Protein AF-A0A2M8Q7M2-F1 (afdb_monomer_lite)

pLDDT: mean 91.53, std 10.23, range [38.09, 98.5]

Structure (mmCIF, N/CA/C/O backbone):
data_AF-A0A2M8Q7M2-F1
#
_entry.id   AF-A0A2M8Q7M2-F1
#
loop_
_atom_site.group_PDB
_atom_site.id
_atom_site.type_symbol
_atom_site.label_atom_id
_atom_site.label_alt_id
_atom_site.label_comp_id
_atom_site.label_asym_id
_atom_site.label_entity_id
_atom_site.label_seq_id
_atom_site.pdbx_PDB_ins_code
_atom_site.Cartn_x
_atom_site.Cartn_y
_atom_site.Cartn_z
_atom_site.occupancy
_atom_site.B_iso_or_equiv
_atom_site.auth_seq_id
_atom_site.auth_comp_id
_atom_site.auth_asym_id
_atom_site.auth_atom_id
_atom_site.pdbx_PDB_model_num
ATOM 1 N N . VAL A 1 1 ? 35.097 -3.139 -3.961 1.00 62.12 1 VAL A N 1
ATOM 2 C CA . VAL A 1 1 ? 34.801 -2.644 -5.326 1.00 62.12 1 VAL A CA 1
ATOM 3 C C . VAL A 1 1 ? 33.565 -1.769 -5.231 1.00 62.12 1 VAL A C 1
ATOM 5 O O . VAL A 1 1 ? 32.582 -2.232 -4.667 1.00 62.12 1 VAL A O 1
ATOM 8 N N . PHE A 1 2 ? 33.631 -0.514 -5.679 1.00 81.75 2 PHE A N 1
ATOM 9 C CA . PHE A 1 2 ? 32.478 0.394 -5.693 1.00 81.75 2 PHE A CA 1
ATOM 10 C C . PHE A 1 2 ? 31.735 0.269 -7.024 1.00 81.75 2 PHE A C 1
ATOM 12 O O . PHE A 1 2 ? 32.361 0.048 -8.060 1.00 81.75 2 PHE A O 1
ATOM 19 N N . PHE A 1 3 ? 30.414 0.406 -6.990 1.00 82.56 3 PHE A N 1
ATOM 20 C CA . PHE A 1 3 ? 29.547 0.378 -8.162 1.00 82.56 3 PHE A CA 1
ATOM 21 C C . PHE A 1 3 ? 28.587 1.567 -8.117 1.00 82.56 3 PHE A C 1
ATOM 23 O O . PHE A 1 3 ? 28.277 2.085 -7.044 1.00 82.56 3 PHE A O 1
ATOM 30 N N . ASN A 1 4 ? 28.158 2.029 -9.292 1.00 84.81 4 ASN A N 1
ATOM 31 C CA . ASN A 1 4 ? 27.209 3.132 -9.393 1.00 84.81 4 ASN A CA 1
ATOM 32 C C . ASN A 1 4 ? 25.823 2.653 -8.970 1.00 84.81 4 ASN A C 1
ATOM 34 O O . ASN A 1 4 ? 25.350 1.641 -9.477 1.00 84.81 4 ASN A O 1
ATOM 38 N N . HIS A 1 5 ? 25.184 3.412 -8.084 1.00 85.38 5 HIS A N 1
ATOM 39 C CA . HIS A 1 5 ? 23.817 3.164 -7.648 1.00 85.38 5 HIS A CA 1
ATOM 40 C C . HIS A 1 5 ? 22.857 4.102 -8.361 1.00 85.38 5 HIS A C 1
ATOM 42 O O . HIS A 1 5 ? 22.936 5.316 -8.176 1.00 85.38 5 HIS A O 1
ATOM 48 N N . TYR A 1 6 ? 21.940 3.547 -9.142 1.00 87.81 6 TYR A N 1
ATOM 49 C CA . TYR A 1 6 ? 20.919 4.329 -9.824 1.00 87.81 6 TYR A CA 1
ATOM 50 C C . TYR A 1 6 ? 19.685 4.540 -8.932 1.00 87.81 6 TYR A C 1
ATOM 52 O O . TYR A 1 6 ? 19.400 3.730 -8.041 1.00 87.81 6 TYR A O 1
ATOM 60 N N . PRO A 1 7 ? 18.893 5.599 -9.177 1.00 83.44 7 PRO A N 1
ATOM 61 C CA . PRO A 1 7 ? 17.586 5.746 -8.547 1.00 83.44 7 PRO A CA 1
ATOM 62 C C . PRO A 1 7 ? 16.724 4.501 -8.801 1.00 83.44 7 PRO A C 1
ATOM 64 O O . PRO A 1 7 ? 16.773 3.930 -9.890 1.00 83.44 7 PRO A O 1
ATOM 67 N N . MET A 1 8 ? 15.925 4.090 -7.810 1.00 75.44 8 MET A N 1
ATOM 68 C CA . MET A 1 8 ? 15.031 2.913 -7.865 1.00 75.44 8 MET A CA 1
ATOM 69 C C . MET A 1 8 ? 15.730 1.541 -7.981 1.00 75.44 8 MET A C 1
ATOM 71 O O . MET A 1 8 ? 15.064 0.509 -7.946 1.00 75.44 8 MET A O 1
ATOM 75 N N . GLU A 1 9 ? 17.062 1.481 -8.075 1.00 78.88 9 GLU A N 1
ATOM 76 C CA . GLU A 1 9 ? 17.793 0.210 -8.180 1.00 78.88 9 GLU A CA 1
ATOM 77 C C . GLU A 1 9 ? 17.737 -0.604 -6.880 1.00 78.88 9 GLU A C 1
ATOM 79 O O . GLU A 1 9 ? 17.673 -1.833 -6.916 1.00 78.88 9 GLU A O 1
ATOM 84 N N . TYR A 1 10 ? 17.732 0.059 -5.714 1.00 65.38 10 TYR A N 1
ATOM 85 C CA . TYR A 1 10 ? 17.735 -0.635 -4.416 1.00 65.38 10 TYR A CA 1
ATOM 86 C C . TYR A 1 10 ? 16.524 -1.569 -4.259 1.00 65.38 10 TYR A C 1
ATOM 88 O O . TYR A 1 10 ? 16.647 -2.656 -3.700 1.00 65.38 10 TYR A O 1
ATOM 96 N N . GLU A 1 11 ? 15.384 -1.167 -4.818 1.00 65.56 11 GLU A N 1
ATOM 97 C CA . GLU A 1 11 ? 14.116 -1.897 -4.793 1.00 65.56 11 GLU A CA 1
ATOM 98 C C . GLU A 1 11 ? 14.123 -3.089 -5.754 1.00 65.56 11 GLU A C 1
ATOM 100 O O . GLU A 1 11 ? 13.198 -3.889 -5.757 1.00 65.56 11 GLU A O 1
ATOM 105 N N . ASN A 1 12 ? 15.161 -3.222 -6.577 1.00 75.12 12 ASN A N 1
ATOM 106 C CA . ASN A 1 12 ? 15.242 -4.199 -7.651 1.00 75.12 12 ASN A CA 1
ATOM 107 C C . ASN A 1 12 ? 16.446 -5.142 -7.528 1.00 75.12 12 ASN A C 1
ATOM 109 O O . ASN A 1 12 ? 16.707 -5.930 -8.437 1.00 75.12 12 ASN A O 1
ATOM 113 N N . ARG A 1 13 ? 17.165 -5.118 -6.397 1.00 82.44 13 ARG A N 1
ATOM 114 C CA . ARG A 1 13 ? 18.291 -6.034 -6.157 1.00 82.44 13 ARG A CA 1
ATOM 115 C C . ARG A 1 13 ? 17.812 -7.493 -6.186 1.00 82.44 13 ARG A C 1
ATOM 117 O O . ARG A 1 13 ? 16.799 -7.792 -5.561 1.00 82.44 13 ARG A O 1
ATOM 124 N N . PRO A 1 14 ? 18.521 -8.406 -6.874 1.00 84.06 14 PRO A N 1
ATOM 125 C CA . PRO A 1 14 ? 18.025 -9.765 -7.110 1.00 84.06 14 PRO A CA 1
ATOM 126 C C . PRO A 1 14 ? 18.167 -10.697 -5.900 1.00 84.06 14 PRO A C 1
ATOM 128 O O . PRO A 1 14 ? 17.481 -11.713 -5.820 1.00 84.06 14 PRO A O 1
ATOM 131 N N . ALA A 1 15 ? 19.071 -10.387 -4.969 1.00 87.88 15 ALA A N 1
ATOM 132 C CA . ALA A 1 15 ? 19.334 -11.247 -3.823 1.00 87.88 15 ALA A CA 1
ATOM 133 C C . ALA A 1 15 ? 18.097 -11.368 -2.915 1.00 87.88 15 ALA A C 1
ATOM 135 O O . ALA A 1 15 ? 17.425 -10.375 -2.649 1.00 87.88 15 ALA A O 1
ATOM 136 N N . ALA A 1 16 ? 17.838 -12.587 -2.425 1.00 88.19 16 ALA A N 1
ATOM 137 C CA . ALA A 1 16 ? 16.732 -12.926 -1.519 1.00 88.19 16 ALA A CA 1
ATOM 138 C C . ALA A 1 16 ? 15.309 -12.660 -2.062 1.00 88.19 16 ALA A C 1
ATOM 140 O O . ALA A 1 16 ? 14.357 -12.608 -1.285 1.00 88.19 16 ALA A O 1
ATOM 141 N N . ARG A 1 17 ? 15.143 -12.529 -3.388 1.00 91.56 17 ARG A N 1
ATOM 142 C CA . ARG A 1 17 ? 13.833 -12.397 -4.044 1.00 91.56 17 ARG A CA 1
ATOM 143 C C . ARG A 1 17 ? 13.417 -13.685 -4.772 1.00 91.56 17 ARG A C 1
ATOM 145 O O . ARG A 1 17 ? 14.275 -14.340 -5.366 1.00 91.56 17 ARG A O 1
ATOM 152 N N . PRO A 1 18 ? 12.112 -14.016 -4.803 1.00 92.38 18 PRO A N 1
ATOM 153 C CA . PRO A 1 18 ? 11.022 -13.316 -4.121 1.00 92.38 18 PRO A CA 1
ATOM 154 C C . PRO A 1 18 ? 10.962 -13.674 -2.625 1.00 92.38 18 PRO A C 1
ATOM 156 O O . PRO A 1 18 ? 11.087 -14.842 -2.271 1.00 92.38 18 PRO A O 1
ATOM 159 N N . ALA A 1 19 ? 10.736 -12.684 -1.755 1.00 90.12 19 ALA A N 1
ATOM 160 C CA . ALA A 1 19 ? 10.567 -12.923 -0.315 1.00 90.12 19 ALA A CA 1
ATOM 161 C C . ALA A 1 19 ? 9.090 -13.144 0.056 1.00 90.12 19 ALA A C 1
ATOM 163 O O . ALA A 1 19 ? 8.737 -14.174 0.625 1.00 90.12 19 ALA A O 1
ATOM 164 N N . ARG A 1 20 ? 8.206 -12.204 -0.305 1.00 91.00 20 ARG A N 1
ATOM 165 C CA . ARG A 1 20 ? 6.747 -12.316 -0.155 1.00 91.00 20 ARG A CA 1
ATOM 166 C C . ARG A 1 20 ? 6.054 -12.039 -1.481 1.00 91.00 20 ARG A C 1
ATOM 168 O O . ARG A 1 20 ? 6.373 -11.074 -2.173 1.00 91.00 20 ARG A O 1
ATOM 175 N N . THR A 1 21 ? 5.072 -12.860 -1.819 1.00 94.62 21 THR A N 1
ATOM 176 C CA . THR A 1 21 ? 4.296 -12.753 -3.058 1.00 94.62 21 THR A CA 1
ATOM 177 C C . THR A 1 21 ? 2.811 -12.685 -2.744 1.00 94.62 21 THR A C 1
ATOM 179 O O . THR A 1 21 ? 2.339 -13.228 -1.746 1.00 94.62 21 THR A O 1
ATOM 182 N N . THR A 1 22 ? 2.058 -11.988 -3.590 1.00 93.06 22 THR A N 1
ATOM 183 C CA . THR A 1 22 ? 0.598 -11.949 -3.477 1.00 93.06 22 THR A CA 1
ATOM 184 C C . THR A 1 22 ? -0.011 -13.177 -4.165 1.00 93.06 22 THR A C 1
ATOM 186 O O . THR A 1 22 ? 0.626 -13.753 -5.052 1.00 93.06 22 THR A O 1
ATOM 189 N N . PRO A 1 23 ? -1.253 -13.584 -3.836 1.00 94.75 23 PRO A N 1
ATOM 190 C CA . PRO A 1 23 ? -1.882 -14.769 -4.438 1.00 94.75 23 PRO A CA 1
ATOM 191 C C . PRO A 1 23 ? -1.996 -14.733 -5.972 1.00 94.75 23 PRO A C 1
ATOM 193 O O . PRO A 1 23 ? -2.214 -15.756 -6.612 1.00 94.75 23 PRO A O 1
ATOM 196 N N . VAL A 1 24 ? -1.869 -13.548 -6.575 1.00 96.31 24 VAL A N 1
ATOM 197 C CA . VAL A 1 24 ? -1.938 -13.334 -8.025 1.00 96.31 24 VAL A CA 1
ATOM 198 C C . VAL A 1 24 ? -0.562 -13.142 -8.675 1.00 96.31 24 VAL A C 1
ATOM 200 O O . VAL A 1 24 ? -0.507 -12.848 -9.867 1.00 96.31 24 VAL A O 1
ATOM 203 N N . TYR A 1 25 ? 0.539 -13.329 -7.939 1.00 96.56 25 TYR A N 1
ATOM 204 C CA . TYR A 1 25 ? 1.909 -13.099 -8.415 1.00 96.56 25 TYR A CA 1
ATOM 205 C C . TYR A 1 25 ? 2.207 -13.791 -9.751 1.00 96.56 25 TYR A C 1
ATOM 207 O O . TYR A 1 25 ? 2.586 -13.120 -10.711 1.00 96.56 25 TYR A O 1
ATOM 215 N N . ASP A 1 26 ? 1.951 -15.097 -9.864 1.00 97.12 26 ASP A N 1
ATOM 216 C CA . ASP A 1 26 ? 2.236 -15.845 -11.097 1.00 97.12 26 ASP A CA 1
ATOM 217 C C . ASP A 1 26 ? 1.400 -15.353 -12.281 1.00 97.12 26 ASP A C 1
ATOM 219 O O . ASP A 1 26 ? 1.895 -15.249 -13.404 1.00 97.12 26 ASP A O 1
ATOM 223 N N . ARG A 1 27 ? 0.142 -14.970 -12.033 1.00 97.06 27 ARG A N 1
ATOM 224 C CA . ARG A 1 27 ? -0.739 -14.404 -13.062 1.00 97.06 27 ARG A CA 1
ATOM 225 C C . ARG A 1 27 ? -0.224 -13.052 -13.548 1.00 97.06 27 ARG A C 1
ATOM 227 O O . ARG A 1 27 ? -0.273 -12.777 -14.743 1.00 97.06 27 ARG A O 1
ATOM 234 N N . LEU A 1 28 ? 0.269 -12.216 -12.639 1.00 96.94 28 LEU A N 1
ATOM 235 C CA . LEU A 1 28 ? 0.868 -10.926 -12.978 1.00 96.94 28 LEU A CA 1
ATOM 236 C C . LEU A 1 28 ? 2.176 -11.125 -13.754 1.00 96.94 28 LEU A C 1
ATOM 238 O O . LEU A 1 28 ? 2.371 -10.495 -14.792 1.00 96.94 28 LEU A O 1
ATOM 242 N N . LYS A 1 29 ? 3.022 -12.069 -13.326 1.00 96.25 29 LYS A N 1
ATOM 243 C CA . LYS A 1 29 ? 4.269 -12.435 -14.011 1.00 96.25 29 LYS A CA 1
ATOM 244 C C . LYS A 1 29 ? 4.021 -12.907 -15.444 1.00 96.25 29 LYS A C 1
ATOM 246 O O . LYS A 1 29 ? 4.670 -12.426 -16.367 1.00 96.25 29 LYS A O 1
ATOM 251 N N . GLN A 1 30 ? 3.029 -13.773 -15.653 1.00 96.50 30 GLN A N 1
ATOM 252 C CA . GLN A 1 30 ? 2.609 -14.230 -16.986 1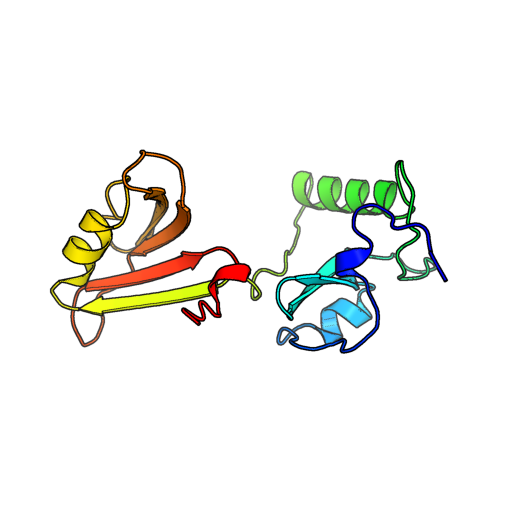.00 96.50 30 GLN A CA 1
ATOM 253 C C . GLN A 1 30 ? 2.091 -13.094 -17.882 1.00 96.50 30 GLN A C 1
ATOM 255 O O . GLN A 1 30 ? 2.138 -13.201 -19.104 1.00 96.50 30 GLN A O 1
ATOM 260 N N . ARG A 1 31 ? 1.599 -12.000 -17.290 1.00 95.94 31 ARG A N 1
ATOM 261 C CA . ARG A 1 31 ? 1.144 -10.794 -17.998 1.00 95.94 31 ARG A CA 1
ATOM 262 C C . ARG A 1 31 ? 2.262 -9.771 -18.229 1.00 95.94 31 ARG A C 1
ATOM 264 O O . ARG A 1 31 ? 1.966 -8.665 -18.667 1.00 95.94 31 ARG A O 1
ATOM 271 N N . GLY A 1 32 ? 3.514 -10.133 -17.952 1.00 96.88 32 GLY A N 1
ATOM 272 C CA . GLY A 1 32 ? 4.678 -9.283 -18.187 1.00 96.88 32 GLY A CA 1
ATOM 273 C C . GLY A 1 32 ? 5.017 -8.346 -17.029 1.00 96.88 32 GLY A C 1
ATOM 274 O O . GLY A 1 32 ? 5.740 -7.381 -17.246 1.00 96.88 32 GLY A O 1
ATOM 275 N N . ALA A 1 33 ? 4.510 -8.590 -15.815 1.00 96.94 33 ALA A N 1
ATOM 276 C CA . ALA A 1 33 ? 4.857 -7.767 -14.659 1.00 96.94 33 ALA A CA 1
ATOM 277 C C . ALA A 1 33 ? 6.373 -7.748 -14.416 1.00 96.94 33 ALA A C 1
ATOM 279 O O . ALA A 1 33 ? 7.002 -8.792 -14.223 1.00 96.94 33 ALA A O 1
ATOM 280 N N . VAL A 1 34 ? 6.933 -6.543 -14.369 1.00 95.50 34 VAL A N 1
ATOM 281 C CA . VAL A 1 34 ? 8.296 -6.278 -13.915 1.00 95.50 34 VAL A CA 1
ATOM 282 C C . VAL A 1 34 ? 8.214 -5.885 -12.451 1.00 95.50 34 VAL A C 1
ATOM 284 O O . VAL A 1 34 ? 7.661 -4.841 -12.100 1.00 95.50 34 VAL A O 1
ATOM 287 N N . PHE A 1 35 ? 8.688 -6.771 -11.580 1.00 94.62 35 PHE A N 1
ATOM 288 C CA . PHE A 1 35 ? 8.515 -6.622 -10.142 1.00 94.62 35 PHE A CA 1
ATOM 289 C C . PHE A 1 35 ? 9.644 -5.817 -9.508 1.00 94.62 35 PHE A C 1
ATOM 291 O O . PHE A 1 35 ? 10.819 -6.109 -9.736 1.00 94.62 35 PHE A O 1
ATOM 298 N N . GLY A 1 36 ? 9.273 -4.921 -8.598 1.00 92.00 36 GLY A N 1
ATOM 299 C CA . GLY A 1 36 ? 10.141 -4.398 -7.550 1.00 92.00 36 GLY A CA 1
ATOM 300 C C . GLY A 1 36 ? 9.773 -4.973 -6.185 1.00 92.00 36 GLY A C 1
ATOM 301 O O . GLY A 1 36 ? 8.668 -5.463 -5.965 1.00 92.00 36 GLY A O 1
ATOM 302 N N . MET A 1 37 ? 10.702 -4.881 -5.245 1.00 88.44 37 MET A N 1
ATOM 303 C CA . MET A 1 37 ? 10.503 -5.222 -3.846 1.00 88.44 37 MET A CA 1
ATOM 304 C C . MET A 1 37 ? 10.112 -3.971 -3.053 1.00 88.44 37 MET A C 1
ATOM 306 O O . MET A 1 37 ? 10.736 -2.913 -3.168 1.00 88.44 37 MET A O 1
ATOM 310 N N . ARG A 1 38 ? 9.100 -4.095 -2.193 1.00 86.38 38 ARG A N 1
ATOM 311 C CA . ARG A 1 38 ? 8.769 -3.121 -1.143 1.00 86.38 38 ARG A CA 1
ATOM 312 C C . ARG A 1 38 ? 8.527 -3.868 0.158 1.00 86.38 38 ARG A C 1
ATOM 314 O O . ARG A 1 38 ? 7.559 -4.613 0.237 1.00 86.38 38 ARG A O 1
ATOM 321 N N . PHE A 1 39 ? 9.382 -3.667 1.162 1.00 84.88 39 PHE A N 1
ATOM 322 C CA . PHE A 1 39 ? 9.235 -4.303 2.483 1.00 84.88 39 PHE A CA 1
ATOM 323 C C . PHE A 1 39 ? 8.991 -5.823 2.382 1.00 84.88 39 PHE A C 1
ATOM 325 O O . PHE A 1 39 ? 8.041 -6.364 2.937 1.00 84.88 39 PHE A O 1
ATOM 332 N N . GLY A 1 40 ? 9.809 -6.498 1.566 1.00 87.50 40 GLY A N 1
ATOM 333 C CA . GLY A 1 40 ? 9.708 -7.935 1.289 1.00 87.50 40 GLY A CA 1
ATOM 334 C C . GLY A 1 40 ? 8.653 -8.339 0.251 1.00 87.50 40 GLY A C 1
ATOM 335 O O . GLY A 1 40 ? 8.764 -9.422 -0.315 1.00 87.50 40 GLY A O 1
ATOM 336 N N . TRP A 1 41 ? 7.671 -7.491 -0.059 1.00 90.94 41 TRP A N 1
ATOM 337 C CA . TRP A 1 41 ? 6.640 -7.790 -1.053 1.00 90.94 41 TRP A CA 1
ATOM 338 C C . TRP A 1 41 ? 7.103 -7.535 -2.482 1.00 90.94 41 TRP A C 1
ATOM 340 O O . TRP A 1 41 ? 7.577 -6.447 -2.811 1.00 90.94 41 TRP A O 1
ATOM 350 N N . GLU A 1 42 ? 6.864 -8.511 -3.348 1.00 93.69 42 GLU A N 1
ATOM 351 C CA . GLU A 1 42 ? 6.948 -8.378 -4.796 1.00 93.69 42 GLU A CA 1
ATOM 352 C C . GLU A 1 42 ? 5.752 -7.583 -5.329 1.00 93.69 42 GLU A C 1
ATOM 354 O O . GLU A 1 42 ? 4.610 -8.050 -5.302 1.00 93.69 42 GLU A O 1
ATOM 359 N N . ARG A 1 43 ? 6.010 -6.380 -5.843 1.00 93.25 43 ARG A N 1
ATOM 360 C CA . ARG A 1 43 ? 4.998 -5.486 -6.411 1.00 93.25 43 ARG A CA 1
ATOM 361 C C . ARG A 1 43 ? 5.313 -5.194 -7.877 1.00 93.25 43 ARG A C 1
ATOM 363 O O . ARG A 1 43 ? 6.452 -4.840 -8.177 1.00 93.25 43 ARG A O 1
ATOM 370 N N . PRO A 1 44 ? 4.343 -5.316 -8.799 1.00 95.12 44 PRO A N 1
ATOM 371 C CA . PRO A 1 44 ? 4.542 -4.878 -10.176 1.00 95.12 44 PRO A CA 1
ATOM 372 C C . PRO A 1 44 ? 4.839 -3.375 -10.212 1.00 95.12 44 PRO A C 1
ATOM 374 O O . PRO A 1 44 ? 4.028 -2.578 -9.742 1.00 95.12 44 PRO A O 1
ATOM 377 N N . ASN A 1 45 ? 5.988 -2.997 -10.767 1.00 94.00 45 ASN A N 1
ATOM 378 C CA . ASN A 1 45 ? 6.324 -1.602 -11.051 1.00 94.00 45 ASN A CA 1
ATOM 379 C C . ASN A 1 45 ? 5.680 -1.148 -12.372 1.00 94.00 45 ASN A C 1
ATOM 381 O O . ASN A 1 45 ? 5.229 -0.011 -12.476 1.00 94.00 45 ASN A O 1
ATOM 385 N N . TRP A 1 46 ? 5.669 -2.035 -13.372 1.00 95.62 46 TRP A N 1
ATOM 386 C CA . TRP A 1 46 ? 5.076 -1.847 -14.701 1.00 95.62 46 TRP A CA 1
ATOM 387 C C . TRP A 1 46 ? 4.910 -3.208 -15.397 1.00 95.62 46 TRP A C 1
ATOM 389 O O . TRP A 1 46 ? 5.380 -4.232 -14.892 1.00 95.62 46 TRP A O 1
ATOM 399 N N . PHE A 1 47 ? 4.255 -3.232 -16.556 1.00 97.56 47 PH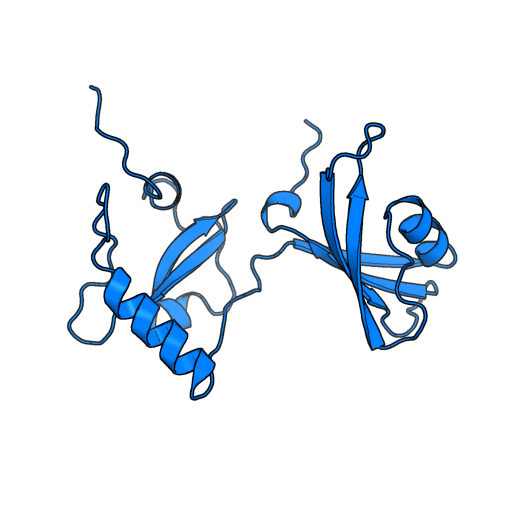E A N 1
ATOM 400 C CA . PHE A 1 47 ? 4.016 -4.432 -17.353 1.00 97.56 47 PHE A CA 1
ATOM 401 C C . PHE A 1 47 ? 4.663 -4.315 -18.737 1.00 97.56 47 PHE A C 1
ATOM 403 O O . PHE A 1 47 ? 4.335 -3.436 -19.537 1.00 97.56 47 PHE A O 1
ATOM 410 N N . ALA A 1 48 ? 5.570 -5.240 -19.042 1.00 97.31 48 ALA A N 1
ATOM 411 C CA . ALA A 1 48 ? 6.189 -5.348 -20.352 1.00 97.31 48 ALA A CA 1
ATOM 412 C C . ALA A 1 48 ? 5.202 -5.941 -21.374 1.00 97.31 48 ALA A C 1
ATOM 414 O O . ALA A 1 48 ? 4.672 -7.035 -21.153 1.00 97.31 48 ALA A O 1
ATOM 415 N N . PRO A 1 49 ? 4.936 -5.253 -22.501 1.00 96.06 49 PRO A N 1
ATOM 416 C CA . PRO A 1 49 ? 4.095 -5.799 -23.558 1.00 96.06 49 PRO A CA 1
ATOM 417 C C . PRO A 1 49 ? 4.804 -6.935 -24.309 1.00 96.06 49 PRO A C 1
ATOM 419 O O . PRO A 1 49 ? 6.011 -7.142 -24.186 1.00 96.06 49 PRO A O 1
ATOM 422 N N . ALA A 1 50 ? 4.051 -7.664 -25.135 1.00 95.06 50 ALA A N 1
ATOM 423 C CA . ALA A 1 50 ? 4.604 -8.737 -25.956 1.00 95.06 50 ALA A CA 1
ATOM 424 C C . ALA A 1 50 ? 5.777 -8.238 -26.822 1.00 95.06 50 ALA A C 1
ATOM 426 O O . ALA A 1 50 ? 5.680 -7.202 -27.479 1.00 95.06 50 ALA A O 1
ATOM 427 N N . GLY A 1 51 ? 6.881 -8.986 -26.816 1.00 94.88 51 GLY A N 1
ATOM 428 C CA . GLY A 1 51 ? 8.110 -8.628 -27.531 1.00 94.88 51 GLY A CA 1
ATOM 429 C C . GLY A 1 51 ? 9.039 -7.667 -26.780 1.00 94.88 51 GLY A C 1
ATOM 430 O O . GLY A 1 51 ? 10.137 -7.409 -27.264 1.00 94.88 51 GLY A O 1
ATOM 431 N N . VAL A 1 52 ? 8.647 -7.170 -25.603 1.00 96.06 52 VAL A N 1
ATOM 432 C CA . VAL A 1 52 ? 9.519 -6.382 -24.722 1.00 96.06 52 VAL A CA 1
ATOM 433 C C . VAL A 1 52 ? 10.023 -7.264 -23.588 1.00 96.06 52 VAL A C 1
ATOM 435 O O . VAL A 1 52 ? 9.257 -7.974 -22.940 1.00 96.06 52 VAL A O 1
ATOM 438 N N . GLU A 1 53 ? 11.330 -7.223 -23.346 1.00 94.69 53 GLU A N 1
ATOM 439 C CA . GLU A 1 53 ? 11.947 -7.955 -22.244 1.00 94.69 53 GLU A CA 1
ATOM 440 C C . GLU A 1 53 ? 11.477 -7.380 -20.889 1.00 94.69 53 GLU A C 1
ATOM 442 O O . GLU A 1 53 ? 11.620 -6.172 -20.666 1.00 94.69 53 GLU A O 1
ATOM 447 N N . PRO A 1 54 ? 10.935 -8.203 -19.969 1.00 93.88 54 PRO A N 1
ATOM 448 C CA . PRO A 1 54 ? 10.405 -7.749 -18.685 1.00 93.88 54 PRO A CA 1
ATOM 449 C C . PRO A 1 54 ? 11.528 -7.481 -17.672 1.00 93.88 54 PRO A C 1
ATOM 451 O O . PRO A 1 54 ? 11.675 -8.194 -16.679 1.00 93.88 54 PRO A O 1
ATOM 454 N N . ARG A 1 55 ? 12.342 -6.451 -17.930 1.00 92.75 55 ARG A N 1
ATOM 455 C CA . ARG A 1 55 ? 13.427 -6.021 -17.040 1.00 92.75 55 ARG A CA 1
ATOM 456 C C . ARG A 1 55 ? 13.565 -4.509 -16.954 1.00 92.75 55 ARG A C 1
ATOM 458 O O . ARG A 1 55 ? 13.357 -3.788 -17.930 1.00 92.75 55 ARG A O 1
ATOM 465 N N . ASP A 1 56 ? 14.018 -4.046 -15.800 1.00 91.56 56 ASP A N 1
ATOM 466 C CA . ASP A 1 56 ? 14.380 -2.649 -15.595 1.00 91.56 56 ASP A CA 1
ATOM 467 C C . ASP A 1 56 ? 15.750 -2.339 -16.217 1.00 91.56 56 ASP A C 1
ATOM 469 O O . ASP A 1 56 ? 16.722 -3.080 -16.047 1.00 91.56 56 ASP A O 1
ATOM 473 N N . VAL A 1 57 ? 15.833 -1.220 -16.941 1.00 92.31 57 VAL A N 1
ATOM 474 C CA . VAL A 1 57 ? 17.093 -0.629 -17.405 1.00 92.31 57 VAL A CA 1
ATOM 475 C C . VAL A 1 57 ? 17.250 0.721 -16.724 1.00 92.31 57 VAL A C 1
ATOM 477 O O . VAL A 1 57 ? 16.611 1.702 -17.108 1.00 92.31 57 VAL A O 1
ATOM 480 N N . PHE A 1 58 ? 18.078 0.759 -15.683 1.00 90.88 58 PHE A N 1
ATOM 481 C CA . PHE A 1 58 ? 18.241 1.946 -14.853 1.00 90.88 58 PHE A CA 1
ATOM 482 C C . PHE A 1 58 ? 18.942 3.091 -15.588 1.00 90.88 58 PHE A C 1
ATOM 484 O O . PHE A 1 58 ? 19.831 2.895 -16.417 1.00 90.88 58 PHE A O 1
ATOM 491 N N . SER A 1 59 ? 18.529 4.311 -15.259 1.00 91.12 59 SER A N 1
ATOM 492 C CA . SER A 1 59 ? 19.042 5.546 -15.835 1.00 91.12 59 SER A CA 1
ATOM 493 C C . SER A 1 59 ? 18.927 6.669 -14.809 1.00 91.12 59 SER A C 1
ATOM 495 O O . SER A 1 59 ? 18.045 6.665 -13.956 1.00 91.12 59 SER A O 1
ATOM 497 N N . TRP A 1 60 ? 19.793 7.675 -14.918 1.00 91.31 60 TRP A N 1
ATOM 498 C CA . TRP A 1 60 ? 19.651 8.940 -14.182 1.00 91.31 60 TRP A CA 1
ATOM 499 C C . TRP A 1 60 ? 18.529 9.829 -14.742 1.00 91.31 60 TRP A C 1
ATOM 501 O O . TRP A 1 60 ? 18.239 10.896 -14.207 1.00 91.31 60 TRP A O 1
ATOM 511 N N . ARG A 1 61 ? 17.931 9.420 -15.865 1.00 92.56 61 ARG A N 1
ATOM 512 C CA . ARG A 1 61 ? 16.819 10.090 -16.542 1.00 92.56 61 ARG A CA 1
ATOM 513 C C . ARG A 1 61 ? 15.689 9.083 -16.767 1.00 92.56 61 ARG A C 1
ATOM 515 O O . ARG A 1 61 ? 15.597 8.073 -16.083 1.00 92.56 61 ARG A O 1
ATOM 522 N N . ARG A 1 62 ? 14.812 9.359 -17.734 1.00 93.62 62 ARG A N 1
ATOM 523 C CA . ARG A 1 62 ? 13.756 8.430 -18.150 1.00 93.62 62 ARG A CA 1
ATOM 524 C C . ARG A 1 62 ? 14.367 7.088 -18.564 1.00 93.62 62 ARG A C 1
ATOM 526 O O . ARG A 1 62 ? 15.248 7.053 -19.422 1.00 93.62 62 ARG A O 1
ATOM 533 N N . SER A 1 63 ? 13.872 6.023 -17.952 1.00 93.00 63 SER A N 1
ATOM 534 C CA . SER A 1 63 ? 14.247 4.638 -18.239 1.00 93.00 63 SER A CA 1
ATOM 535 C C . SER A 1 63 ? 13.330 4.002 -19.286 1.00 93.00 63 SER A C 1
ATOM 537 O O . SER A 1 63 ? 12.386 4.632 -19.772 1.00 93.00 63 SER A O 1
ATOM 539 N N . ASN A 1 64 ? 13.586 2.732 -19.611 1.00 95.06 64 ASN A N 1
ATOM 540 C CA . ASN A 1 64 ? 12.832 1.968 -20.609 1.00 95.06 64 ASN A CA 1
ATOM 541 C C . ASN A 1 64 ? 11.327 1.861 -20.303 1.00 95.06 64 ASN A C 1
ATOM 543 O O . ASN A 1 64 ? 10.521 1.850 -21.228 1.00 95.06 64 ASN A O 1
ATOM 547 N N . TRP A 1 65 ? 10.924 1.867 -19.032 1.00 95.19 65 TRP A N 1
ATOM 548 C CA . TRP A 1 65 ? 9.513 1.787 -18.640 1.00 95.19 65 TRP A CA 1
ATOM 549 C C . TRP A 1 65 ? 8.702 3.070 -18.881 1.00 95.19 65 TRP A C 1
ATOM 551 O O . TRP A 1 65 ? 7.478 3.026 -18.800 1.00 95.19 65 TRP A O 1
ATOM 561 N N . PHE A 1 66 ? 9.324 4.219 -19.188 1.00 96.44 66 PHE A N 1
ATOM 562 C CA . PHE A 1 66 ? 8.622 5.515 -19.223 1.00 96.44 66 PHE A CA 1
ATOM 563 C C . PHE A 1 66 ? 7.428 5.538 -20.192 1.00 96.44 66 PHE A C 1
ATOM 565 O O . PHE A 1 66 ? 6.336 5.972 -19.826 1.00 96.44 66 PHE A O 1
ATOM 572 N N . ALA A 1 67 ? 7.619 5.053 -21.422 1.00 97.31 67 ALA A N 1
ATOM 573 C CA . ALA A 1 67 ? 6.543 4.998 -22.413 1.00 97.31 67 ALA A CA 1
ATOM 574 C C . ALA A 1 67 ? 5.466 3.962 -22.041 1.00 97.31 67 ALA A C 1
ATOM 576 O O . ALA A 1 67 ? 4.281 4.201 -22.271 1.00 97.31 67 ALA A O 1
ATOM 577 N N . HIS A 1 68 ? 5.870 2.845 -21.429 1.00 97.38 68 HIS A N 1
ATOM 578 C CA . HIS A 1 68 ? 4.974 1.762 -21.017 1.00 97.38 68 HIS A CA 1
ATOM 579 C C . HIS A 1 68 ? 4.074 2.185 -19.853 1.00 97.38 68 HIS A C 1
ATOM 581 O O . HIS A 1 68 ? 2.854 2.098 -19.967 1.00 97.38 68 HIS A O 1
ATOM 587 N N . VAL A 1 69 ? 4.645 2.784 -18.806 1.00 97.19 69 VAL A N 1
ATOM 588 C CA . VAL A 1 69 ? 3.882 3.383 -17.700 1.00 97.19 69 VAL A CA 1
ATOM 589 C C . VAL A 1 69 ? 2.958 4.488 -18.216 1.00 97.19 69 VAL A C 1
ATOM 591 O O . VAL A 1 69 ? 1.805 4.576 -17.807 1.00 97.19 69 VAL A O 1
ATOM 594 N N . GLY A 1 70 ? 3.411 5.306 -19.174 1.00 97.81 70 GLY A N 1
ATOM 595 C CA . GLY A 1 70 ? 2.553 6.302 -19.821 1.00 97.81 70 GLY A CA 1
ATOM 596 C C . GLY A 1 70 ? 1.324 5.687 -20.507 1.00 97.81 70 GLY A C 1
ATOM 597 O O . GLY A 1 70 ? 0.227 6.246 -20.430 1.00 97.81 70 GLY A O 1
ATOM 598 N N . ALA A 1 71 ? 1.485 4.522 -21.139 1.00 97.31 71 ALA A N 1
ATOM 599 C CA . ALA A 1 71 ? 0.382 3.778 -21.736 1.00 97.31 71 ALA A CA 1
ATOM 600 C C . ALA A 1 71 ? -0.557 3.171 -20.678 1.00 97.31 71 ALA A C 1
ATOM 602 O O . ALA A 1 71 ? -1.772 3.229 -20.862 1.00 97.31 71 ALA A O 1
ATOM 603 N N . GLU A 1 72 ? -0.027 2.654 -19.565 1.00 97.69 72 GLU A N 1
ATOM 604 C CA . GLU A 1 72 ? -0.823 2.157 -18.431 1.00 97.69 72 GLU A CA 1
ATOM 605 C C . GLU A 1 72 ? -1.670 3.270 -17.802 1.00 97.69 72 GLU A C 1
ATOM 607 O O . GLU A 1 72 ? -2.880 3.110 -17.632 1.00 97.69 72 GLU A O 1
ATOM 612 N N . VAL A 1 73 ? -1.068 4.435 -17.541 1.00 97.81 73 VAL A N 1
ATOM 613 C CA . VAL A 1 73 ? -1.768 5.616 -17.012 1.00 97.81 73 VAL A CA 1
ATOM 614 C C . VAL A 1 73 ? -2.877 6.057 -17.965 1.00 97.81 73 VAL A C 1
ATOM 616 O O . VAL A 1 73 ? -4.002 6.316 -17.534 1.00 97.81 73 VAL A O 1
ATOM 619 N N . ARG A 1 74 ? -2.595 6.112 -19.274 1.00 98.19 74 ARG A N 1
ATOM 620 C CA . ARG A 1 74 ? -3.609 6.449 -20.280 1.00 98.19 74 ARG A CA 1
ATOM 621 C C . ARG A 1 74 ? -4.739 5.420 -20.304 1.00 98.19 74 ARG A C 1
ATOM 623 O O . ARG A 1 74 ? -5.902 5.805 -20.324 1.00 98.19 74 ARG A O 1
ATOM 630 N N . ALA A 1 75 ? -4.412 4.129 -20.250 1.00 97.25 75 ALA A N 1
ATOM 631 C CA . ALA A 1 75 ? -5.400 3.057 -20.205 1.00 97.25 75 ALA A CA 1
ATOM 632 C C . ALA A 1 75 ? -6.301 3.155 -18.968 1.00 97.25 75 ALA A C 1
ATOM 634 O O . ALA A 1 75 ? -7.510 2.993 -19.092 1.00 97.25 75 ALA A O 1
ATOM 635 N N . MET A 1 76 ? -5.740 3.466 -17.799 1.00 96.88 76 MET A N 1
ATOM 636 C CA . MET A 1 76 ? -6.514 3.651 -16.572 1.00 96.88 76 MET A CA 1
ATOM 637 C C . MET A 1 76 ? -7.416 4.890 -16.640 1.00 96.88 76 MET A C 1
ATOM 639 O O . MET A 1 76 ? -8.535 4.853 -16.140 1.00 96.88 76 MET A O 1
ATOM 643 N N . ARG A 1 77 ? -6.954 5.974 -17.277 1.00 97.94 77 ARG A N 1
ATOM 644 C CA . ARG A 1 77 ? -7.721 7.221 -17.416 1.00 97.94 77 ARG A CA 1
ATOM 645 C C . ARG A 1 77 ? -8.848 7.132 -18.445 1.00 97.94 77 ARG A C 1
ATOM 647 O O . ARG A 1 77 ? -9.898 7.730 -18.247 1.00 97.94 77 ARG A O 1
ATOM 654 N N . GLU A 1 78 ? -8.601 6.458 -19.562 1.00 98.50 78 GLU A N 1
ATOM 655 C CA . GLU A 1 78 ? -9.510 6.430 -20.716 1.00 98.50 78 GLU A CA 1
ATOM 656 C C . GLU A 1 78 ? -10.355 5.150 -20.779 1.00 98.50 78 GLU A C 1
ATOM 658 O O . GLU A 1 78 ? -11.292 5.070 -21.572 1.00 98.50 78 GLU A O 1
ATOM 663 N N . ARG A 1 79 ? -10.011 4.125 -19.992 1.00 97.50 79 ARG A N 1
ATOM 664 C CA . ARG A 1 79 ? -10.685 2.820 -19.970 1.00 97.50 79 ARG A CA 1
ATOM 665 C C . ARG A 1 79 ? -10.775 2.297 -18.532 1.00 97.50 79 ARG A C 1
ATOM 667 O O . ARG A 1 79 ? -11.254 2.994 -17.647 1.00 97.50 79 ARG A O 1
ATOM 674 N N . VAL A 1 80 ? -10.348 1.057 -18.303 1.00 97.19 80 VAL A N 1
ATOM 675 C CA . VAL A 1 80 ? -10.331 0.393 -17.001 1.00 97.19 80 VAL A CA 1
ATOM 676 C C . VAL A 1 80 ? -8.926 -0.125 -16.721 1.00 97.19 80 VAL A C 1
ATOM 678 O O . VAL A 1 80 ? -8.270 -0.682 -17.604 1.00 97.19 80 VAL A O 1
ATOM 681 N N . GLY A 1 81 ? -8.467 0.068 -15.488 1.00 94.88 81 GLY A N 1
ATOM 682 C CA . GLY A 1 81 ? -7.200 -0.450 -14.987 1.00 94.88 81 GLY A CA 1
ATOM 683 C C . GLY A 1 81 ? -7.419 -1.299 -13.741 1.00 94.88 81 GLY A C 1
ATOM 684 O O . GLY A 1 81 ? -8.364 -1.079 -12.988 1.00 94.88 81 GLY A O 1
ATOM 685 N N . ILE A 1 82 ? -6.530 -2.264 -13.525 1.00 94.38 82 ILE A N 1
ATOM 686 C CA . ILE A 1 82 ? -6.472 -3.069 -12.303 1.00 94.38 82 ILE A CA 1
ATOM 687 C C . ILE A 1 82 ? -5.117 -2.802 -11.661 1.00 94.38 82 ILE A C 1
ATOM 689 O O . ILE A 1 82 ? -4.095 -2.843 -12.343 1.00 94.38 82 ILE A O 1
ATOM 693 N N . ILE A 1 83 ? -5.118 -2.548 -10.354 1.00 94.12 83 ILE A N 1
ATOM 694 C CA . ILE A 1 83 ? -3.907 -2.376 -9.557 1.00 94.12 83 ILE A CA 1
ATOM 695 C C . ILE A 1 83 ? -3.848 -3.448 -8.470 1.00 94.12 83 ILE A C 1
ATOM 697 O O . ILE A 1 83 ? -4.84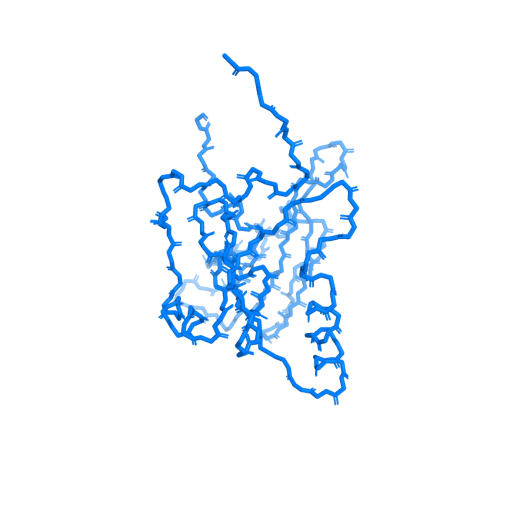7 -3.762 -7.825 1.00 94.12 83 ILE A O 1
ATOM 701 N N . GLU A 1 84 ? -2.663 -4.019 -8.281 1.00 93.38 84 GLU A N 1
ATOM 702 C CA . GLU A 1 84 ? -2.369 -4.896 -7.154 1.00 93.38 84 GLU A CA 1
ATOM 703 C C . GLU A 1 84 ? -2.164 -4.022 -5.903 1.00 93.38 84 GLU A C 1
ATOM 705 O O . GLU A 1 84 ? -1.286 -3.154 -5.880 1.00 93.38 84 GLU A O 1
ATOM 710 N N . ALA A 1 85 ? -2.987 -4.238 -4.872 1.00 92.00 85 ALA A N 1
ATOM 711 C CA . ALA A 1 85 ? -2.934 -3.498 -3.609 1.00 92.00 85 ALA A CA 1
ATOM 712 C C . ALA A 1 85 ? -2.892 -4.415 -2.365 1.00 92.00 85 ALA A C 1
ATOM 714 O O . ALA A 1 85 ? -3.037 -3.953 -1.225 1.00 92.00 85 ALA A O 1
ATOM 715 N N . SER A 1 86 ? -2.692 -5.727 -2.526 1.00 91.25 86 SER A N 1
ATOM 716 C CA . SER A 1 86 ? -2.635 -6.646 -1.388 1.00 91.25 86 SER A CA 1
ATOM 717 C C . SER A 1 86 ? -1.386 -6.434 -0.533 1.00 91.25 86 SER A C 1
ATOM 719 O O . SER A 1 86 ? -1.440 -6.755 0.649 1.00 91.25 86 SER A O 1
ATOM 721 N N . ALA A 1 87 ? -0.331 -5.800 -1.055 1.00 89.31 87 ALA A N 1
ATOM 722 C CA . ALA A 1 87 ? 0.883 -5.488 -0.291 1.00 89.31 87 ALA A CA 1
ATOM 723 C C . ALA A 1 87 ? 0.736 -4.361 0.763 1.00 89.31 87 ALA A C 1
ATOM 725 O O . ALA A 1 87 ? 1.653 -4.148 1.553 1.00 89.31 87 ALA A O 1
ATOM 726 N N . PHE A 1 88 ? -0.372 -3.605 0.791 1.00 91.19 88 PHE A N 1
ATOM 727 C CA . PHE A 1 88 ? -0.611 -2.637 1.875 1.00 91.19 88 PHE A CA 1
ATOM 728 C C . PHE A 1 88 ? -0.837 -3.338 3.218 1.00 91.19 88 PHE A C 1
ATOM 730 O O . PHE A 1 88 ? -1.443 -4.411 3.253 1.00 91.19 88 PHE A O 1
ATOM 737 N N . ALA A 1 89 ? -0.425 -2.710 4.319 1.00 91.69 89 ALA A N 1
ATOM 738 C CA . ALA A 1 89 ? -0.699 -3.233 5.650 1.00 91.69 89 ALA A CA 1
ATOM 739 C C . ALA A 1 89 ? -2.190 -3.089 5.980 1.00 91.69 89 ALA A C 1
ATOM 741 O O . ALA A 1 89 ? -2.821 -2.099 5.599 1.00 91.69 89 ALA A O 1
ATOM 742 N N . LYS A 1 90 ? -2.758 -4.101 6.637 1.00 93.56 90 LYS A N 1
ATOM 743 C CA . LYS A 1 90 ? -4.195 -4.220 6.901 1.00 93.56 90 LYS A CA 1
ATOM 744 C C . LYS A 1 90 ? -4.384 -4.601 8.360 1.00 93.56 90 LYS A C 1
ATOM 746 O O . LYS A 1 90 ? -3.769 -5.562 8.809 1.00 93.56 90 LYS A O 1
ATOM 751 N N . TYR A 1 91 ? -5.230 -3.865 9.065 1.00 95.00 91 TYR A N 1
ATOM 752 C CA . TYR A 1 91 ? -5.511 -4.085 10.480 1.00 95.00 91 TYR A CA 1
ATOM 753 C C . TYR A 1 91 ? -7.013 -4.076 10.708 1.00 95.00 91 TYR A C 1
ATOM 755 O O . TYR A 1 91 ? -7.745 -3.341 10.042 1.00 95.00 91 TYR A O 1
ATOM 763 N N . GLU A 1 92 ? -7.451 -4.854 11.685 1.00 96.38 92 GLU A N 1
ATOM 764 C CA . GLU A 1 92 ? -8.819 -4.828 12.178 1.00 96.38 92 GLU A CA 1
ATOM 765 C C . GLU A 1 92 ? -8.804 -4.421 13.649 1.00 96.38 92 GLU A C 1
ATOM 767 O O . GLU A 1 92 ? -7.986 -4.906 14.431 1.00 96.38 92 GLU A O 1
ATOM 772 N N . VAL A 1 93 ? -9.677 -3.482 14.005 1.00 96.88 93 VAL A N 1
ATOM 773 C CA . VAL A 1 93 ? -9.845 -2.992 15.374 1.00 96.88 93 VAL A CA 1
ATOM 774 C C . VAL A 1 93 ? -11.306 -3.170 15.738 1.00 96.88 93 VAL A C 1
ATOM 776 O O . VAL A 1 93 ? -12.180 -2.588 15.094 1.00 96.88 93 VAL A O 1
ATOM 779 N N . GLU A 1 94 ? -11.564 -3.972 16.765 1.00 98.12 94 GLU A N 1
ATOM 780 C CA . GLU A 1 94 ? -12.912 -4.333 17.184 1.00 98.12 94 GLU A CA 1
ATOM 781 C C . GLU A 1 94 ? -13.062 -4.243 18.703 1.00 98.12 94 GLU A C 1
ATOM 783 O O . GLU A 1 94 ? -12.164 -4.634 19.449 1.00 98.12 94 GLU A O 1
ATOM 788 N N . GLY A 1 95 ? -14.194 -3.719 19.169 1.00 97.81 95 GLY A N 1
ATOM 789 C CA . GLY A 1 95 ? -14.516 -3.684 20.591 1.00 97.81 95 GLY A CA 1
ATOM 790 C C . GLY A 1 95 ? -15.426 -2.523 20.990 1.00 97.81 95 GLY A C 1
ATOM 791 O O . GLY A 1 95 ? -15.603 -1.572 20.225 1.00 97.81 95 GLY A O 1
ATOM 792 N N . PRO A 1 96 ? -15.940 -2.521 22.233 1.00 96.19 96 PRO A N 1
ATOM 793 C CA . PRO A 1 96 ? -16.811 -1.453 22.729 1.00 96.19 96 PRO A CA 1
ATOM 794 C C . PRO A 1 96 ? -16.097 -0.093 22.833 1.00 96.19 96 PRO A C 1
ATOM 796 O O . PRO A 1 96 ? -16.747 0.946 22.830 1.00 96.19 96 PRO A O 1
ATOM 799 N N . GLY A 1 97 ? -14.761 -0.089 22.915 1.00 96.25 97 GLY A N 1
ATOM 800 C CA . GLY A 1 97 ? -13.928 1.118 22.964 1.00 96.25 97 GLY A CA 1
ATOM 801 C C . GLY A 1 97 ? -13.186 1.438 21.663 1.00 96.25 97 GLY A C 1
ATOM 802 O O . GLY A 1 97 ? -12.389 2.374 21.651 1.00 96.25 97 GLY A O 1
ATOM 803 N N . ALA A 1 98 ? -13.411 0.684 20.579 1.00 97.25 98 ALA A N 1
ATOM 804 C CA . ALA A 1 98 ? -12.619 0.788 19.350 1.00 97.25 98 ALA A CA 1
ATOM 805 C C . ALA A 1 98 ? -12.648 2.201 18.749 1.00 97.25 98 ALA A C 1
ATOM 807 O O . ALA A 1 98 ? -11.606 2.756 18.398 1.00 97.25 98 ALA A O 1
ATOM 808 N N . ARG A 1 99 ? -13.836 2.815 18.695 1.00 96.25 99 ARG A N 1
ATOM 809 C CA . ARG A 1 99 ? -14.017 4.185 18.204 1.00 96.25 99 ARG A CA 1
ATOM 810 C C . ARG A 1 99 ? -13.230 5.191 19.031 1.00 96.25 99 ARG A C 1
ATOM 812 O O . ARG A 1 99 ? -12.479 5.970 18.462 1.00 96.25 99 ARG A O 1
ATOM 819 N N . ALA A 1 100 ? -13.414 5.174 20.350 1.00 96.81 100 ALA A N 1
ATOM 820 C CA . ALA A 1 100 ? -12.778 6.131 21.251 1.00 96.81 100 ALA A CA 1
ATOM 821 C C . ALA A 1 100 ? -11.249 6.007 21.217 1.00 96.81 100 ALA A C 1
ATOM 823 O O . ALA A 1 100 ? -10.547 7.013 21.205 1.00 96.81 100 ALA A O 1
ATOM 824 N N . TRP A 1 101 ? -10.736 4.777 21.141 1.00 96.88 101 TRP A N 1
ATOM 825 C CA . TRP A 1 101 ? -9.305 4.527 21.008 1.00 96.88 101 TRP A CA 1
ATOM 826 C C . TRP A 1 101 ? -8.742 5.060 19.684 1.00 96.88 101 TRP A C 1
ATOM 828 O O . TRP A 1 101 ? -7.723 5.746 19.688 1.00 96.88 101 TRP A O 1
ATOM 838 N N . LEU A 1 102 ? -9.421 4.801 18.559 1.00 96.81 102 LEU A N 1
ATOM 839 C CA . LEU A 1 102 ? -9.002 5.326 17.258 1.00 96.81 102 LEU A CA 1
ATOM 840 C C . LEU A 1 102 ? -9.065 6.857 17.214 1.00 96.81 102 LEU A C 1
ATOM 842 O O . LEU A 1 102 ? -8.130 7.482 16.727 1.00 96.81 102 LEU A O 1
ATOM 846 N N . ASP A 1 103 ? -10.133 7.458 17.737 1.00 95.69 103 ASP A N 1
ATOM 847 C CA . ASP A 1 103 ? -10.327 8.915 17.747 1.00 95.69 103 ASP A CA 1
ATOM 848 C C . ASP A 1 103 ? -9.261 9.634 18.592 1.00 95.69 103 ASP A C 1
ATOM 850 O O . ASP A 1 103 ? -8.845 10.736 18.255 1.00 95.69 103 ASP A O 1
ATOM 854 N N . ALA A 1 104 ? -8.738 8.978 19.634 1.00 95.19 104 ALA A N 1
ATOM 855 C CA . ALA A 1 104 ? -7.601 9.475 20.409 1.00 95.19 104 ALA A CA 1
ATOM 856 C C . ALA A 1 104 ? -6.244 9.330 19.689 1.00 95.19 104 ALA A C 1
ATOM 858 O O . ALA A 1 104 ? -5.272 9.983 20.071 1.00 95.19 104 ALA A O 1
ATOM 859 N N . LEU A 1 105 ? -6.152 8.463 18.675 1.00 93.81 105 LEU A N 1
ATOM 860 C CA . LEU A 1 105 ? -4.912 8.155 17.959 1.00 93.81 105 LEU A CA 1
ATOM 861 C C . LEU A 1 105 ? -4.729 9.003 16.692 1.00 93.81 105 LEU A C 1
ATOM 863 O O . LEU A 1 105 ? -3.595 9.313 16.315 1.00 93.81 105 LEU A O 1
ATOM 867 N N . VAL A 1 106 ? -5.824 9.348 16.010 1.00 96.25 106 VAL A N 1
ATOM 868 C CA . VAL A 1 106 ? -5.790 10.075 14.736 1.00 96.25 106 VAL A CA 1
ATOM 869 C C . VAL A 1 106 ? -6.270 11.518 14.865 1.00 96.25 106 VAL A C 1
ATOM 871 O O . VAL A 1 106 ? -7.139 11.841 15.659 1.00 96.25 106 VAL A O 1
ATOM 874 N N . ALA A 1 107 ? -5.741 12.400 14.020 1.00 96.12 107 ALA A N 1
ATOM 875 C CA . ALA A 1 107 ? -6.102 13.818 14.004 1.00 96.12 107 ALA A CA 1
ATOM 876 C C . ALA A 1 107 ? -7.467 14.112 13.353 1.00 96.12 107 ALA A C 1
ATOM 878 O O . ALA A 1 107 ? -8.037 15.184 13.550 1.00 96.12 107 ALA A O 1
ATOM 879 N N . ASN A 1 108 ? -7.986 13.185 12.544 1.00 95.00 108 ASN A N 1
ATOM 880 C CA . ASN A 1 108 ? -9.272 13.332 11.866 1.00 95.00 108 ASN A CA 1
ATOM 881 C C . ASN A 1 108 ? -10.342 12.547 12.618 1.00 95.00 108 ASN A C 1
ATOM 883 O O . ASN A 1 108 ? -10.105 11.398 12.975 1.00 95.00 108 ASN A O 1
ATOM 887 N N . ALA A 1 109 ? -11.556 13.096 12.703 1.00 94.88 109 ALA A N 1
ATOM 888 C CA . ALA A 1 109 ? -12.699 12.359 13.233 1.00 94.88 109 ALA A CA 1
ATOM 889 C C . ALA A 1 109 ? -12.874 11.014 12.509 1.00 94.88 109 ALA A C 1
ATOM 891 O O . ALA A 1 109 ? -13.024 10.969 11.278 1.00 94.88 109 ALA A O 1
ATOM 892 N N . VAL A 1 110 ? -12.923 9.925 13.272 1.00 96.19 110 VAL A N 1
ATOM 893 C CA . VAL A 1 110 ? -13.072 8.572 12.718 1.00 96.19 110 VAL A CA 1
ATOM 894 C C . VAL A 1 110 ? -14.431 8.387 12.020 1.00 96.19 110 VAL A C 1
ATOM 896 O O . VAL A 1 110 ? -15.391 9.105 12.334 1.00 96.19 110 VAL A O 1
ATOM 899 N N . PRO A 1 111 ? -14.562 7.459 11.047 1.00 96.69 111 PRO A N 1
ATOM 900 C CA . PRO A 1 111 ? -15.823 7.229 10.342 1.00 96.69 111 PRO A CA 1
ATOM 901 C C . PRO A 1 111 ? -16.989 6.923 11.302 1.00 96.69 111 PRO A C 1
ATOM 903 O O . PRO A 1 111 ? -16.917 6.042 12.165 1.00 96.69 111 PRO A O 1
ATOM 906 N N . GLN A 1 112 ? -18.075 7.690 11.179 1.00 93.44 112 GLN A N 1
ATOM 907 C CA . GLN A 1 112 ? -19.206 7.641 12.116 1.00 93.44 112 GLN A CA 1
ATOM 908 C C . GLN A 1 112 ? -20.299 6.677 11.679 1.00 93.44 112 GLN A C 1
ATOM 910 O O . GLN A 1 112 ? -20.971 6.122 12.530 1.00 93.44 112 GLN A O 1
ATOM 915 N N . GLN A 1 113 ? -20.477 6.435 10.385 1.00 97.06 113 GLN A N 1
ATOM 916 C CA . GLN A 1 113 ? -21.539 5.566 9.873 1.00 97.06 113 GLN A CA 1
ATOM 917 C C . GLN A 1 113 ? -20.932 4.292 9.291 1.00 97.06 113 GLN A C 1
ATOM 919 O O . GLN A 1 113 ? -19.846 4.331 8.707 1.00 97.06 113 GLN A O 1
ATOM 924 N N . VAL A 1 114 ? -21.607 3.157 9.465 1.00 98.00 114 VAL A N 1
ATOM 925 C CA . VAL A 1 114 ? -21.185 1.889 8.853 1.00 98.00 114 VAL A CA 1
ATOM 926 C C . VAL A 1 114 ? -21.123 2.055 7.332 1.00 98.00 114 VAL A C 1
ATOM 928 O O . VAL A 1 114 ? -22.000 2.675 6.736 1.00 98.00 114 VAL A O 1
ATOM 931 N N . GLY A 1 115 ? -20.058 1.544 6.712 1.00 97.25 115 GLY A N 1
ATOM 932 C CA . GLY A 1 115 ? -19.787 1.672 5.279 1.00 97.25 115 GLY A CA 1
ATOM 933 C C . GLY A 1 115 ? -19.072 2.966 4.875 1.00 97.25 115 GLY A C 1
ATOM 934 O O . GLY A 1 115 ? -18.746 3.132 3.703 1.00 97.25 115 GLY A O 1
ATOM 935 N N . THR A 1 116 ? -18.791 3.879 5.813 1.00 97.75 116 THR A N 1
ATOM 936 C CA . THR A 1 116 ? -18.033 5.105 5.507 1.00 97.75 116 THR A CA 1
ATOM 937 C C . THR A 1 116 ? -16.530 4.908 5.666 1.00 97.75 116 THR A C 1
ATOM 939 O O . THR A 1 116 ? -16.069 4.101 6.477 1.00 97.75 116 THR A O 1
ATOM 942 N N . ILE A 1 117 ?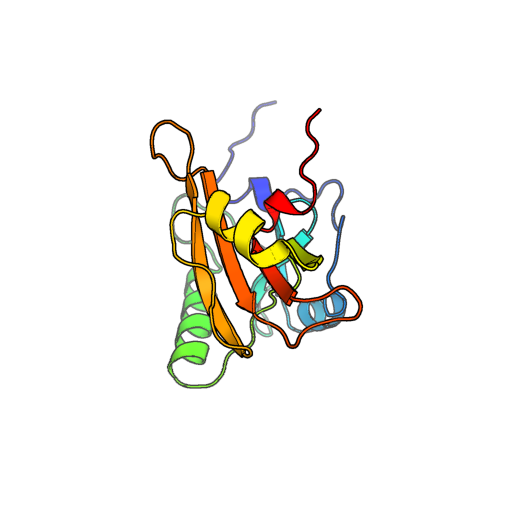 -15.765 5.663 4.876 1.00 97.75 117 ILE A N 1
ATOM 943 C CA . ILE A 1 117 ? -14.304 5.608 4.814 1.00 97.75 117 ILE A CA 1
ATOM 944 C C . ILE A 1 117 ? -13.721 7.011 4.977 1.00 97.75 117 ILE A C 1
ATOM 946 O O . ILE A 1 117 ? -14.298 7.985 4.486 1.00 97.75 117 ILE A O 1
ATOM 950 N N . ARG A 1 118 ? -12.593 7.134 5.679 1.00 97.38 118 ARG A N 1
ATOM 951 C CA . ARG A 1 118 ? -11.856 8.395 5.834 1.00 97.38 118 ARG A CA 1
ATOM 952 C C . ARG A 1 118 ? -10.355 8.155 5.809 1.00 97.38 118 ARG A C 1
ATOM 954 O O . ARG A 1 118 ? -9.876 7.164 6.351 1.00 97.38 118 ARG A O 1
ATOM 961 N N . LEU A 1 119 ? -9.630 9.094 5.206 1.00 96.88 119 LEU A N 1
ATOM 962 C CA . LEU A 1 119 ? -8.186 9.199 5.365 1.00 96.88 119 LEU A CA 1
ATOM 963 C C . LEU A 1 119 ? -7.897 9.962 6.663 1.00 96.88 119 LEU A C 1
ATOM 965 O O . LEU A 1 119 ? -8.379 11.081 6.854 1.00 96.88 119 LEU A O 1
ATOM 969 N N . CYS A 1 120 ? -7.135 9.335 7.547 1.00 96.56 120 CYS A N 1
ATOM 970 C CA . CYS A 1 120 ? -6.820 9.813 8.883 1.00 96.56 120 CYS A CA 1
ATOM 971 C C . CYS A 1 120 ? -5.304 9.801 9.089 1.00 96.56 120 CYS A C 1
ATOM 973 O O . CYS A 1 120 ? -4.618 8.908 8.599 1.00 96.56 120 CYS A O 1
ATOM 975 N N . HIS A 1 121 ? -4.781 10.763 9.846 1.00 95.94 121 HIS A N 1
ATOM 976 C CA . HIS A 1 121 ? -3.345 10.881 10.104 1.00 95.94 121 HIS A CA 1
ATOM 977 C C . HIS A 1 121 ? -3.047 10.665 11.580 1.00 95.94 121 HIS A C 1
ATOM 979 O O . HIS A 1 121 ? -3.750 11.206 12.430 1.00 95.94 121 HIS A O 1
ATOM 985 N N . ILE A 1 122 ? -1.985 9.922 11.877 1.00 94.31 122 ILE A N 1
ATOM 986 C CA . ILE A 1 122 ? -1.377 9.886 13.209 1.00 94.31 122 ILE A CA 1
ATOM 987 C C . ILE A 1 122 ? -0.282 10.940 13.233 1.00 94.31 122 ILE A C 1
ATOM 989 O O . ILE A 1 122 ? 0.552 10.990 12.323 1.00 94.31 122 ILE A O 1
ATOM 993 N N . LEU A 1 123 ? -0.267 11.761 14.277 1.00 94.94 123 LEU A N 1
ATOM 994 C CA . LEU A 1 123 ? 0.719 12.819 14.447 1.00 94.94 123 LEU A CA 1
ATOM 995 C C . LEU A 1 123 ? 1.686 12.482 15.582 1.00 94.94 123 LEU A C 1
ATOM 997 O O . LEU A 1 123 ? 1.341 11.795 16.541 1.00 94.94 123 LEU A O 1
ATOM 1001 N N . TYR A 1 124 ? 2.906 12.991 15.475 1.00 93.81 124 TYR A N 1
ATOM 1002 C CA . TYR A 1 124 ? 3.800 13.108 16.620 1.00 93.81 124 TYR A CA 1
ATOM 1003 C C . TYR A 1 124 ? 3.325 14.220 17.567 1.00 93.81 124 TYR A C 1
ATOM 1005 O O . TYR A 1 124 ? 2.594 15.113 17.132 1.00 93.81 124 TYR A O 1
ATOM 1013 N N . PRO A 1 125 ? 3.806 14.258 18.827 1.00 93.69 125 PRO A N 1
ATOM 1014 C CA . PRO A 1 125 ? 3.547 15.381 19.735 1.00 93.69 125 PRO A CA 1
ATOM 1015 C C . PRO A 1 125 ? 3.957 16.753 19.173 1.00 93.69 125 PRO A C 1
ATOM 1017 O O . PRO A 1 125 ? 3.403 17.773 19.564 1.00 93.69 125 PRO A O 1
ATOM 1020 N N . SER A 1 126 ? 4.902 16.787 18.228 1.00 96.75 126 SER A N 1
ATOM 1021 C CA . SER A 1 126 ? 5.308 17.990 17.490 1.00 96.75 126 SER A CA 1
ATOM 1022 C C . SER A 1 126 ? 4.289 18.467 16.443 1.00 96.75 126 SER A C 1
ATOM 1024 O O . SER A 1 126 ? 4.483 19.526 15.853 1.00 96.75 126 SER A O 1
ATOM 1026 N N . GLY A 1 127 ? 3.249 17.680 16.154 1.00 94.56 127 GLY A N 1
ATOM 1027 C CA . GLY A 1 127 ? 2.284 17.928 15.082 1.00 94.56 127 GLY A CA 1
ATOM 1028 C C . GLY A 1 127 ? 2.729 17.448 13.694 1.00 94.56 127 GLY A C 1
ATOM 1029 O O . GLY A 1 127 ? 1.975 17.598 12.736 1.00 94.56 127 GLY A O 1
ATOM 1030 N N . SER A 1 128 ? 3.921 16.854 13.551 1.00 95.88 128 SER A N 1
ATOM 1031 C CA . SER A 1 128 ? 4.346 16.263 12.275 1.00 95.88 128 SER A CA 1
ATOM 1032 C C . SER A 1 128 ? 3.641 14.931 12.002 1.00 95.88 128 SER A C 1
ATOM 1034 O O . SER A 1 128 ? 3.321 14.180 12.924 1.00 95.88 128 SER A O 1
ATOM 1036 N N . VAL A 1 129 ? 3.411 14.614 10.725 1.00 94.06 129 VAL A N 1
ATOM 1037 C CA . VAL A 1 129 ? 2.740 13.371 10.317 1.00 94.06 129 VAL A CA 1
ATOM 1038 C C . VAL A 1 129 ? 3.656 12.178 10.577 1.00 94.06 129 VAL A C 1
ATOM 1040 O O . VAL A 1 129 ? 4.745 12.082 10.013 1.00 94.06 129 VAL A O 1
ATOM 1043 N N . ARG A 1 130 ? 3.202 11.258 11.431 1.00 90.94 130 ARG A N 1
ATOM 1044 C CA . ARG A 1 130 ? 3.864 9.975 11.688 1.00 90.94 130 ARG A CA 1
ATOM 1045 C C . ARG A 1 130 ? 3.438 8.919 10.678 1.00 90.94 130 ARG A C 1
ATOM 1047 O O . ARG A 1 130 ? 4.274 8.162 10.201 1.00 90.94 130 ARG A O 1
ATOM 1054 N N . SER A 1 131 ? 2.139 8.840 10.406 1.00 91.88 131 SER A N 1
ATOM 1055 C CA . SER A 1 131 ? 1.559 7.860 9.490 1.00 91.88 131 SER A CA 1
ATOM 1056 C C . SER A 1 131 ? 0.203 8.341 8.991 1.00 91.88 131 SER A C 1
ATOM 1058 O O . SER A 1 131 ? -0.420 9.219 9.590 1.00 91.88 131 SER A O 1
ATOM 1060 N N . GLU A 1 132 ? -0.275 7.708 7.932 1.00 94.12 132 GLU A N 1
ATOM 1061 C CA . GLU A 1 132 ? -1.631 7.847 7.423 1.00 94.12 132 GLU A CA 1
ATOM 1062 C C . GLU A 1 132 ? -2.315 6.479 7.386 1.00 94.12 132 GLU A C 1
ATOM 1064 O O . GLU A 1 132 ? -1.679 5.449 7.150 1.00 94.12 132 GLU A O 1
ATOM 1069 N N . PHE A 1 133 ? -3.619 6.476 7.636 1.00 95.50 133 PHE A N 1
ATOM 1070 C CA . PHE A 1 133 ? -4.468 5.301 7.548 1.00 95.50 133 PHE A CA 1
ATOM 1071 C C . PHE A 1 133 ? -5.749 5.648 6.816 1.00 95.50 133 PHE A C 1
ATOM 1073 O O . PHE A 1 133 ? -6.418 6.636 7.118 1.00 95.50 133 PHE A O 1
ATOM 1080 N N . THR A 1 134 ? -6.130 4.786 5.884 1.00 97.19 134 THR A N 1
ATOM 1081 C CA . THR A 1 134 ? -7.490 4.774 5.361 1.00 97.19 134 THR A CA 1
ATOM 1082 C C . THR A 1 134 ? -8.328 3.887 6.271 1.00 97.19 134 THR A C 1
ATOM 1084 O O . THR A 1 134 ? -8.121 2.676 6.316 1.00 97.19 134 THR A O 1
ATOM 1087 N N . ILE A 1 135 ? -9.248 4.492 7.015 1.00 97.81 135 ILE A N 1
ATOM 1088 C CA . ILE A 1 135 ? -10.084 3.817 8.009 1.00 97.81 135 ILE A CA 1
ATOM 1089 C C . ILE A 1 135 ? -11.488 3.664 7.442 1.00 97.81 135 ILE A C 1
ATOM 1091 O O . ILE A 1 135 ? -12.103 4.647 7.030 1.00 97.81 135 ILE A O 1
ATOM 1095 N N . CYS A 1 136 ? -12.012 2.444 7.454 1.00 98.19 136 CYS A N 1
ATOM 1096 C CA . CYS A 1 136 ? -13.389 2.125 7.107 1.00 98.19 136 CYS A CA 1
ATOM 1097 C C . CYS A 1 136 ? -14.134 1.622 8.345 1.00 98.19 136 CYS A C 1
ATOM 1099 O O . CYS A 1 136 ? -13.620 0.764 9.064 1.00 98.19 136 CYS A O 1
ATOM 1101 N N . ARG A 1 137 ? -15.348 2.127 8.594 1.00 98.00 137 ARG A N 1
ATOM 1102 C CA . ARG A 1 137 ? -16.237 1.533 9.601 1.00 98.00 137 ARG A CA 1
ATOM 1103 C C . ARG A 1 137 ? -16.991 0.366 8.974 1.00 98.00 137 ARG A C 1
ATOM 1105 O O . ARG A 1 137 ? -17.795 0.567 8.065 1.00 98.00 137 ARG A O 1
ATOM 1112 N N . LEU A 1 138 ? -16.755 -0.833 9.488 1.00 98.25 138 LEU A N 1
ATOM 1113 C CA . LEU A 1 138 ? -17.470 -2.043 9.096 1.00 98.25 138 LEU A CA 1
ATOM 1114 C C . LEU A 1 138 ? -18.744 -2.211 9.941 1.00 98.25 138 LEU A C 1
ATOM 1116 O O . LEU A 1 138 ? -18.913 -1.501 10.935 1.00 98.25 138 LEU A O 1
ATOM 1120 N N . PRO A 1 139 ? -19.656 -3.130 9.569 1.00 98.25 139 PRO A N 1
ATOM 1121 C CA . PRO A 1 139 ? -20.694 -3.576 10.487 1.00 98.25 139 PRO A CA 1
ATOM 1122 C C . PRO A 1 139 ? -20.061 -4.101 11.773 1.00 98.25 139 PRO A C 1
ATOM 1124 O O . PRO A 1 139 ? -19.003 -4.743 11.706 1.00 98.25 139 PRO A O 1
ATOM 1127 N N . ASP A 1 140 ? -20.723 -3.835 12.896 1.00 97.50 140 ASP A N 1
ATOM 1128 C CA . ASP A 1 140 ? -20.298 -4.291 14.216 1.00 97.50 140 ASP A CA 1
ATOM 1129 C C . ASP A 1 140 ? -20.030 -5.806 14.195 1.00 97.50 140 ASP A C 1
ATOM 1131 O O . ASP A 1 140 ? -20.696 -6.573 13.488 1.00 97.50 140 ASP A O 1
ATOM 1135 N N . GLY A 1 141 ? -18.977 -6.211 14.897 1.00 95.75 141 GLY A N 1
ATOM 1136 C CA . GLY A 1 141 ? -18.555 -7.599 15.002 1.00 95.75 141 GLY A CA 1
ATOM 1137 C C . GLY A 1 141 ? -19.086 -8.271 16.266 1.00 95.75 141 GLY A C 1
ATOM 1138 O O . GLY A 1 141 ? -20.050 -7.823 16.888 1.00 95.75 141 GLY A O 1
ATOM 1139 N N . LEU A 1 142 ? -18.442 -9.368 16.649 1.00 96.31 142 LEU A N 1
ATOM 1140 C CA . LEU A 1 142 ? -18.785 -10.138 17.843 1.00 96.31 142 LEU A CA 1
ATOM 1141 C C . LEU A 1 142 ? -18.532 -9.354 19.144 1.00 96.31 142 LEU A C 1
ATOM 1143 O O . LEU A 1 142 ? -19.228 -9.557 20.136 1.00 96.31 142 LEU A O 1
ATOM 1147 N N . TYR A 1 143 ? -17.540 -8.468 19.139 1.00 96.50 143 TYR A N 1
ATOM 1148 C CA . TYR A 1 143 ? -17.043 -7.727 20.293 1.00 96.50 143 TYR A CA 1
ATOM 1149 C C . TYR A 1 143 ? -17.482 -6.253 20.303 1.00 96.50 143 TYR A C 1
ATOM 1151 O O . TYR A 1 143 ? -17.167 -5.541 21.254 1.00 96.50 143 TYR A O 1
ATOM 1159 N N . GLY A 1 144 ? -18.221 -5.778 19.294 1.00 96.56 144 GLY A N 1
ATOM 1160 C CA . GLY A 1 144 ? -18.763 -4.414 19.235 1.00 96.56 144 GLY A CA 1
ATOM 1161 C C . GLY A 1 144 ? -18.392 -3.673 17.953 1.00 96.56 144 GLY A C 1
ATOM 1162 O O . GLY A 1 144 ? -18.367 -4.262 16.873 1.00 96.56 144 GLY A O 1
ATOM 1163 N N . GLU A 1 145 ? -18.121 -2.368 18.054 1.00 97.69 145 GLU A N 1
ATOM 1164 C CA . GLU A 1 145 ? -17.767 -1.560 16.882 1.00 97.69 145 GLU A CA 1
ATOM 1165 C C . GLU A 1 145 ? -16.512 -2.104 16.198 1.00 97.69 145 GLU A C 1
ATOM 1167 O O . GLU A 1 145 ? -15.528 -2.412 16.871 1.00 97.69 145 GLU A O 1
ATOM 1172 N N . ARG A 1 146 ? -16.533 -2.168 14.861 1.00 98.31 146 ARG A N 1
ATOM 1173 C CA . ARG A 1 146 ? -15.452 -2.743 14.054 1.00 98.31 146 ARG A CA 1
ATOM 1174 C C . ARG A 1 146 ? -14.964 -1.791 12.970 1.00 98.31 146 ARG A C 1
ATOM 1176 O O . ARG A 1 146 ? -15.751 -1.203 12.222 1.00 98.31 146 ARG A O 1
ATOM 1183 N N . PHE A 1 147 ? -13.647 -1.691 12.841 1.00 98.25 147 PHE A N 1
ATOM 1184 C CA . PHE A 1 147 ? -12.973 -0.835 11.876 1.00 98.25 147 PHE A CA 1
ATOM 1185 C C . PHE A 1 147 ? -11.897 -1.606 11.128 1.00 98.25 147 PHE A C 1
ATOM 1187 O O . PHE A 1 147 ? -11.152 -2.384 11.718 1.00 98.25 147 PHE A O 1
ATOM 1194 N N . TYR A 1 148 ? -11.788 -1.330 9.834 1.00 97.75 148 TYR A N 1
ATOM 1195 C CA . TYR A 1 148 ? -10.738 -1.856 8.977 1.00 97.75 148 TYR A CA 1
ATOM 1196 C C . TYR A 1 148 ? -9.817 -0.726 8.542 1.00 97.75 148 TYR A C 1
ATOM 1198 O O . TYR A 1 148 ? -10.272 0.284 7.999 1.00 97.75 148 TYR A O 1
ATOM 1206 N N . LEU A 1 149 ? -8.527 -0.886 8.806 1.00 96.44 149 LEU A N 1
ATOM 1207 C CA . LEU A 1 149 ? -7.514 0.122 8.553 1.00 96.44 149 LEU A CA 1
ATOM 1208 C C . LEU A 1 149 ? -6.554 -0.380 7.485 1.00 96.44 149 LEU A C 1
ATOM 1210 O O . LEU A 1 149 ? -6.022 -1.485 7.582 1.00 96.44 149 LEU A O 1
ATOM 1214 N N . VAL A 1 150 ? -6.285 0.468 6.499 1.00 95.94 150 VAL A N 1
ATOM 1215 C CA . VAL A 1 150 ? -5.236 0.247 5.504 1.00 95.94 150 VAL A CA 1
ATOM 1216 C C . VAL A 1 150 ? -4.143 1.282 5.718 1.00 95.94 150 VAL A C 1
ATOM 1218 O O . VAL A 1 150 ? -4.408 2.483 5.657 1.00 95.94 150 VAL A O 1
ATOM 1221 N N . GLY A 1 151 ? -2.931 0.805 5.987 1.00 92.00 151 GLY A N 1
ATOM 1222 C CA . GLY A 1 151 ? -1.742 1.621 6.217 1.00 92.00 151 GLY A CA 1
ATOM 1223 C C . GLY A 1 151 ? -0.641 1.361 5.185 1.00 92.00 151 GLY A C 1
ATOM 1224 O O . GLY A 1 151 ? -0.792 0.513 4.293 1.00 92.00 151 GLY A O 1
ATOM 1225 N N . PRO A 1 152 ? 0.498 2.064 5.292 1.00 84.50 152 PRO A N 1
ATOM 1226 C CA . PRO A 1 152 ? 1.633 1.851 4.403 1.00 84.50 152 PRO A CA 1
ATOM 1227 C C . PRO A 1 152 ? 2.142 0.409 4.518 1.00 84.50 152 PRO A C 1
ATOM 1229 O O . PRO A 1 152 ? 2.205 -0.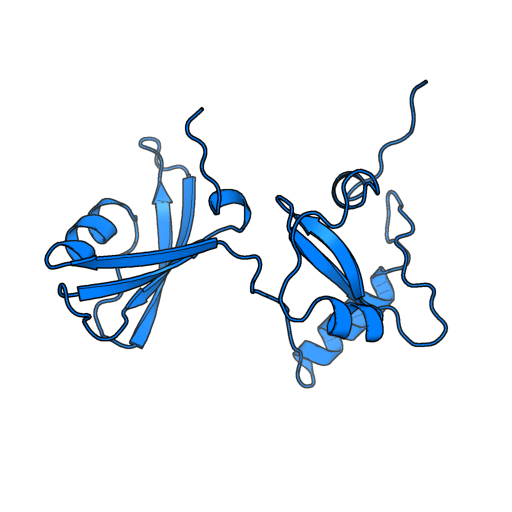142 5.611 1.00 84.50 152 PRO A O 1
ATOM 1232 N N . GLY A 1 153 ? 2.554 -0.203 3.401 1.00 75.81 153 GLY A N 1
ATOM 1233 C CA . GLY A 1 153 ? 3.060 -1.589 3.396 1.00 75.81 153 GLY A CA 1
ATOM 1234 C C . GLY A 1 153 ? 4.251 -1.820 4.338 1.00 75.81 153 GLY A C 1
ATOM 1235 O O . GLY A 1 153 ? 4.422 -2.920 4.849 1.00 75.81 153 GLY A O 1
ATOM 1236 N N . ALA A 1 154 ? 5.013 -0.759 4.630 1.00 74.06 154 ALA A N 1
ATOM 1237 C CA . ALA A 1 154 ? 6.082 -0.741 5.628 1.00 74.06 154 ALA A CA 1
ATOM 1238 C C . ALA A 1 154 ? 5.617 -1.108 7.041 1.00 74.06 154 ALA A C 1
ATOM 1240 O O . ALA A 1 154 ? 6.373 -1.694 7.801 1.00 74.06 154 ALA A O 1
ATOM 1241 N N . ALA A 1 155 ? 4.384 -0.745 7.393 1.00 71.56 155 ALA A N 1
ATOM 1242 C CA . ALA A 1 155 ? 3.860 -0.892 8.741 1.00 71.56 155 ALA A CA 1
ATOM 1243 C C . ALA A 1 155 ? 3.295 -2.297 9.017 1.00 71.56 155 ALA A C 1
ATOM 1245 O O . ALA A 1 155 ? 2.799 -2.538 10.116 1.00 71.56 155 ALA A O 1
ATOM 1246 N N . HIS A 1 156 ? 3.336 -3.218 8.044 1.00 66.62 156 HIS A N 1
ATOM 1247 C CA . HIS A 1 156 ? 2.858 -4.590 8.245 1.00 66.62 156 HIS A CA 1
ATOM 1248 C C . HIS A 1 156 ? 3.599 -5.274 9.400 1.00 66.62 156 HIS A C 1
ATOM 1250 O O . HIS A 1 156 ? 2.963 -5.917 10.227 1.00 66.62 156 HIS A O 1
ATOM 1256 N N . ASP A 1 157 ? 4.913 -5.066 9.475 1.00 63.50 157 ASP A N 1
ATOM 1257 C CA . ASP A 1 157 ? 5.768 -5.557 10.549 1.00 63.50 157 ASP A CA 1
ATOM 1258 C C . ASP A 1 157 ? 6.385 -4.328 11.238 1.00 63.50 157 ASP A C 1
ATOM 1260 O O . ASP A 1 157 ? 7.430 -3.829 10.826 1.00 63.50 157 ASP A O 1
ATOM 1264 N N . ILE A 1 158 ? 5.692 -3.763 12.233 1.00 55.41 158 ILE A N 1
ATOM 1265 C CA . ILE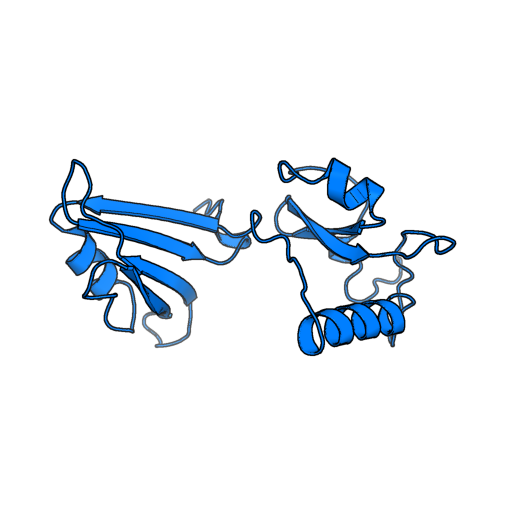 A 1 158 ? 6.328 -2.827 13.170 1.00 55.41 158 ILE A CA 1
ATOM 1266 C C . ILE A 1 158 ? 6.998 -3.697 14.230 1.00 55.41 158 ILE A C 1
ATOM 1268 O O . ILE A 1 158 ? 6.355 -4.080 15.206 1.00 55.41 158 ILE A O 1
ATOM 1272 N N . ASP A 1 159 ? 8.269 -4.022 14.007 1.00 45.19 159 ASP A N 1
ATOM 1273 C CA . ASP A 1 159 ? 9.146 -4.444 15.095 1.00 45.19 159 ASP A CA 1
ATOM 1274 C C . ASP A 1 159 ? 9.513 -3.192 15.895 1.00 45.19 159 ASP A C 1
ATOM 1276 O O . ASP A 1 159 ? 9.920 -2.173 15.328 1.00 45.19 159 ASP A O 1
ATOM 1280 N N . TRP A 1 160 ? 9.292 -3.239 17.206 1.00 46.53 160 TRP A N 1
ATOM 1281 C CA . TRP A 1 160 ? 9.712 -2.186 18.138 1.00 46.53 160 TRP A CA 1
ATOM 1282 C C . TRP A 1 160 ? 11.146 -2.402 18.647 1.00 46.53 160 TRP A C 1
ATOM 1284 O O . TRP A 1 160 ? 11.564 -1.703 19.573 1.00 46.53 160 TRP A O 1
ATOM 1294 N N . ASP A 1 161 ? 11.867 -3.341 18.035 1.00 38.09 161 ASP A N 1
ATOM 1295 C CA . ASP A 1 161 ? 13.236 -3.733 18.370 1.00 38.09 161 ASP A CA 1
ATOM 1296 C C . ASP A 1 161 ? 14.289 -2.825 17.706 1.00 38.09 161 ASP A C 1
ATOM 1298 O O . ASP A 1 161 ? 14.188 -2.546 16.485 1.00 38.09 161 ASP A O 1
#

Sequence (161 aa):
VFFNHYPMEYENRPAARPARTTPVYDRLKQRGAVFGMRFGWERPNWFAPAGVEPRDVFSWRRSNWFAHVGAEVRAMRERVGIIEASAFAKYEVEGPGARAWLDALVANAVPQQVGTIRLCHILYPSGSVRSEFTICRLPDGLYGERFYLVGPGAAHDIDWD

InterPro domains:
  IPR006222 GCVT, N-terminal domain [PF01571] (24-160)
  IPR027266 Aminomethyltransferase superfamily [G3DSA:3.30.1360.120] (19-161)
  IPR028896 Aminomethyltransferase-like [PTHR43757] (19-160)

Secondary structure (DSSP, 8-state):
---PPPTT-GGG--TT--SB--TTHHHHHHTTEEEEEETTEEEEEEEPPTTS-S-----SS--TTHHHHHHHHHHHHHS------TTSEEEEEEETTHHHHHHHH-SSPPP-STT-EEEEEEE-TTS-EEEEEEEEEEPP-SSSEEEEEEE-GGGGS----

Organism: NCBI:txid2364212

Radius of gyration: 19.67 Å; chains: 1; bounding box: 56×34×50 Å

Foldseek 3Di:
DDDDDFPPVVQVDPPPPQQDEDPCRVVQVVQQFQWGHDLNYTARPFGDHPPGDSYWDGDNDDTPCNVRVVVQVVCVVVHNHDGDDPLWAKDKAAAPCRLVVVCVQWPDRADDDAQDWDWTFGADPVRHTPWIWTKHWHPHDPHGTMIMITTGSNVNDPDPD